Protein AF-A0A969NCI5-F1 (afdb_monomer_lite)

Structure (mmCIF, N/CA/C/O backbone):
data_AF-A0A969NCI5-F1
#
_entry.id   AF-A0A969NCI5-F1
#
loop_
_atom_site.group_PDB
_atom_site.id
_atom_site.type_symbol
_atom_site.label_atom_id
_atom_site.label_alt_id
_atom_site.label_comp_id
_atom_site.label_asym_id
_atom_site.label_entity_id
_atom_site.label_seq_id
_atom_site.pdbx_PDB_ins_code
_atom_site.Cartn_x
_atom_site.Cartn_y
_atom_site.Cartn_z
_atom_site.occupancy
_atom_site.B_iso_or_equiv
_atom_site.auth_seq_id
_atom_site.auth_comp_id
_atom_site.auth_asym_id
_atom_site.auth_atom_id
_atom_site.pdbx_PDB_model_num
ATOM 1 N N . THR A 1 1 ? 5.811 1.635 6.033 1.00 75.62 1 THR A N 1
ATOM 2 C CA . THR A 1 1 ? 6.736 0.672 5.398 1.00 75.62 1 THR A CA 1
ATOM 3 C C . THR A 1 1 ? 6.507 0.663 3.907 1.00 75.62 1 THR A C 1
ATOM 5 O O . THR A 1 1 ? 5.369 0.851 3.496 1.00 75.62 1 THR A O 1
ATOM 8 N N . ALA A 1 2 ? 7.554 0.485 3.107 1.00 81.44 2 ALA A N 1
ATOM 9 C CA . ALA A 1 2 ? 7.455 0.402 1.654 1.00 81.44 2 ALA A CA 1
ATOM 10 C C . ALA A 1 2 ? 8.243 -0.811 1.151 1.00 81.44 2 ALA A C 1
ATOM 12 O O . ALA A 1 2 ? 9.313 -1.102 1.683 1.00 81.44 2 ALA A O 1
ATOM 13 N N . SER A 1 3 ? 7.731 -1.497 0.135 1.00 83.62 3 SER A N 1
AT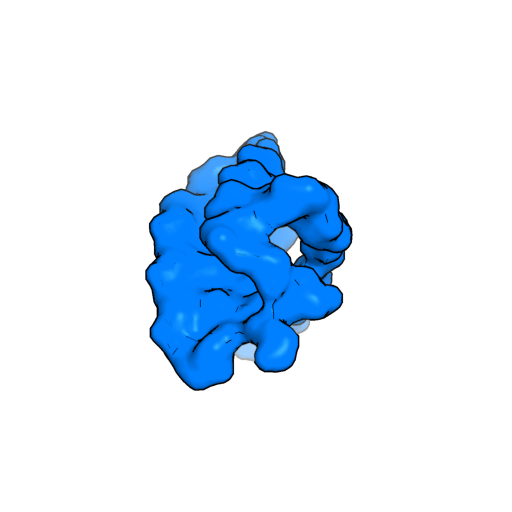OM 14 C CA . SER A 1 3 ? 8.456 -2.531 -0.603 1.00 83.62 3 SER A CA 1
ATOM 15 C C . SER A 1 3 ? 8.160 -2.417 -2.094 1.00 83.62 3 SER A C 1
ATOM 17 O O . SER A 1 3 ? 7.114 -1.908 -2.495 1.00 83.62 3 SER A O 1
ATOM 19 N N . ALA A 1 4 ? 9.099 -2.860 -2.925 1.00 85.38 4 ALA A N 1
ATOM 20 C CA . ALA A 1 4 ? 8.937 -2.874 -4.369 1.00 85.38 4 ALA A CA 1
ATOM 21 C C . ALA A 1 4 ? 9.545 -4.148 -4.955 1.00 85.38 4 ALA A C 1
ATOM 23 O O . ALA A 1 4 ? 10.569 -4.635 -4.479 1.00 85.38 4 ALA A O 1
ATOM 24 N N . SER A 1 5 ? 8.910 -4.680 -5.992 1.00 85.44 5 SER A N 1
ATOM 25 C CA . SER A 1 5 ? 9.393 -5.832 -6.750 1.00 85.44 5 SER A CA 1
ATOM 26 C C . SER A 1 5 ? 9.089 -5.647 -8.230 1.00 85.44 5 SER A C 1
ATOM 28 O O . SER A 1 5 ? 8.159 -4.928 -8.596 1.00 85.44 5 SER A O 1
ATOM 30 N N . VAL A 1 6 ? 9.884 -6.284 -9.083 1.00 85.19 6 VAL A N 1
ATOM 31 C CA . VAL A 1 6 ? 9.700 -6.247 -10.534 1.00 85.19 6 VAL A CA 1
ATOM 32 C C . VAL A 1 6 ? 9.484 -7.668 -11.017 1.00 85.19 6 VAL A C 1
ATOM 34 O O . VAL A 1 6 ? 10.278 -8.552 -10.701 1.00 85.19 6 VAL A O 1
ATOM 37 N N . LYS A 1 7 ? 8.409 -7.883 -11.771 1.00 83.25 7 LYS A N 1
ATOM 38 C CA . LYS A 1 7 ? 8.103 -9.167 -12.397 1.00 83.25 7 LYS A CA 1
ATOM 39 C C . LYS A 1 7 ? 7.399 -8.915 -13.723 1.00 83.25 7 LYS A C 1
ATOM 41 O O . LYS A 1 7 ? 6.512 -8.072 -13.765 1.00 83.25 7 LYS A O 1
ATOM 46 N N . ASP A 1 8 ? 7.794 -9.629 -14.774 1.00 84.31 8 ASP A N 1
ATOM 47 C CA . ASP A 1 8 ? 7.169 -9.543 -16.103 1.00 84.31 8 ASP A CA 1
ATOM 48 C C . ASP A 1 8 ? 7.079 -8.095 -16.620 1.00 84.31 8 ASP A C 1
ATOM 50 O O . ASP A 1 8 ? 6.047 -7.655 -17.109 1.00 84.31 8 ASP A O 1
ATOM 54 N N . GLU A 1 9 ? 8.153 -7.320 -16.414 1.00 79.19 9 GLU A N 1
ATOM 55 C CA . GLU A 1 9 ? 8.234 -5.888 -16.753 1.00 79.19 9 GLU A CA 1
ATOM 56 C C . GLU A 1 9 ? 7.192 -4.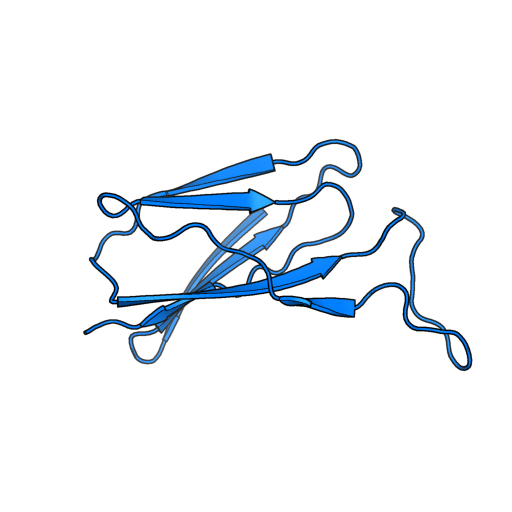994 -16.055 1.00 79.19 9 GLU A C 1
ATOM 58 O O . GLU A 1 9 ? 7.051 -3.815 -16.371 1.00 79.19 9 GLU A O 1
ATOM 63 N N . VAL A 1 10 ? 6.516 -5.518 -15.034 1.00 81.94 10 VAL A N 1
ATOM 64 C CA . VAL A 1 10 ? 5.618 -4.773 -14.161 1.00 81.94 10 VAL A CA 1
ATOM 65 C C . VAL A 1 10 ? 6.305 -4.536 -12.825 1.00 81.94 10 VAL A C 1
ATOM 67 O O . VAL A 1 10 ? 6.716 -5.467 -12.125 1.00 81.94 10 VAL A O 1
ATOM 70 N N . VAL A 1 11 ? 6.413 -3.267 -12.437 1.00 84.00 11 VAL A N 1
ATOM 71 C CA . VAL A 1 11 ? 6.802 -2.915 -11.067 1.00 84.00 11 VAL A CA 1
ATOM 72 C C . VAL A 1 11 ? 5.565 -3.000 -10.189 1.00 84.00 11 VAL A C 1
ATOM 74 O O . VAL A 1 11 ? 4.544 -2.425 -10.550 1.00 84.00 11 VAL A O 1
ATOM 77 N N . ASN A 1 12 ? 5.676 -3.696 -9.058 1.00 85.00 12 ASN A N 1
ATOM 78 C CA . ASN A 1 12 ? 4.692 -3.733 -7.982 1.00 85.00 12 ASN A CA 1
ATOM 79 C C . ASN A 1 12 ? 5.290 -3.021 -6.768 1.00 85.00 12 ASN A C 1
ATOM 81 O O . ASN A 1 12 ? 6.333 -3.441 -6.265 1.00 85.00 12 ASN A O 1
ATOM 85 N N . ILE A 1 13 ? 4.648 -1.950 -6.306 1.00 82.88 13 ILE A N 1
ATOM 86 C CA . ILE A 1 13 ? 5.089 -1.164 -5.143 1.00 82.88 13 ILE A CA 1
ATOM 87 C C . ILE A 1 13 ? 4.012 -1.254 -4.077 1.00 82.88 13 ILE A C 1
ATOM 89 O O . ILE A 1 13 ? 2.921 -0.787 -4.365 1.00 82.88 13 ILE A O 1
ATOM 93 N N . THR A 1 14 ? 4.345 -1.755 -2.883 1.00 84.94 14 THR A N 1
ATOM 94 C CA . THR A 1 14 ? 3.469 -1.864 -1.706 1.00 84.94 14 THR A CA 1
ATOM 95 C C . THR A 1 14 ? 3.821 -0.815 -0.655 1.00 84.94 14 THR A C 1
ATOM 97 O O . THR A 1 14 ? 4.973 -0.710 -0.236 1.00 84.94 14 THR A O 1
ATOM 100 N N . LEU A 1 15 ? 2.830 -0.035 -0.206 1.00 82.19 15 LEU A N 1
ATOM 101 C CA . LEU A 1 15 ? 3.030 1.119 0.684 1.00 82.19 15 LEU A CA 1
ATOM 102 C C . LEU A 1 15 ? 2.081 1.118 1.883 1.00 82.19 15 LEU A C 1
ATOM 104 O O . LEU A 1 15 ? 0.939 1.539 1.742 1.00 82.19 15 LEU A O 1
ATOM 108 N N . THR A 1 16 ? 2.583 0.795 3.073 1.00 83.69 16 THR A N 1
ATOM 109 C CA . THR A 1 16 ? 1.812 0.794 4.325 1.00 83.69 16 THR A CA 1
ATOM 110 C C . THR A 1 16 ? 1.987 2.093 5.110 1.00 83.69 16 THR A C 1
ATOM 112 O O . THR A 1 16 ? 3.108 2.425 5.523 1.00 83.69 16 THR A O 1
ATOM 115 N N . ASN A 1 17 ? 0.874 2.771 5.404 1.00 83.38 17 ASN A N 1
ATOM 116 C CA . ASN A 1 17 ? 0.809 3.834 6.404 1.00 83.38 17 ASN A CA 1
ATOM 117 C C . ASN A 1 17 ? 0.499 3.239 7.785 1.00 83.38 17 ASN A C 1
ATOM 119 O O . ASN A 1 17 ? -0.572 2.681 7.998 1.00 83.38 17 ASN A O 1
ATOM 123 N N . ALA A 1 18 ? 1.450 3.353 8.713 1.00 81.25 18 ALA A N 1
ATOM 124 C CA . ALA A 1 18 ? 1.294 2.893 10.094 1.00 81.25 18 ALA A CA 1
ATOM 125 C C . ALA A 1 18 ? 0.781 3.996 11.039 1.00 81.25 18 ALA A C 1
ATOM 127 O O . ALA A 1 18 ? 0.622 3.751 12.230 1.00 81.25 18 ALA A O 1
ATOM 128 N N . ASN A 1 19 ? 0.551 5.216 10.537 1.00 82.19 19 ASN A N 1
ATOM 129 C CA . ASN A 1 19 ? 0.008 6.310 11.327 1.00 82.19 19 ASN A CA 1
ATOM 130 C C . ASN A 1 19 ? -1.528 6.347 11.193 1.00 82.19 19 ASN A C 1
ATOM 132 O O . ASN A 1 19 ? -2.035 6.662 10.114 1.00 82.19 19 ASN A O 1
ATOM 136 N N . PRO A 1 20 ? -2.277 6.070 12.275 1.00 77.94 20 PRO A N 1
ATOM 137 C CA . PRO A 1 20 ? -3.736 6.042 12.237 1.00 77.94 20 PRO A CA 1
ATOM 138 C C . PRO A 1 20 ? -4.376 7.433 12.267 1.00 77.94 20 PRO A C 1
ATOM 140 O O . PRO A 1 20 ? -5.583 7.519 12.087 1.00 77.94 20 PRO A O 1
ATOM 143 N N . ASN A 1 21 ? -3.592 8.500 12.484 1.00 80.75 21 ASN A N 1
ATOM 144 C CA . ASN A 1 21 ? -4.079 9.877 12.656 1.00 80.75 21 ASN A CA 1
ATOM 145 C C . ASN A 1 21 ? -3.563 10.856 11.589 1.00 80.75 21 ASN A C 1
ATOM 147 O O . ASN A 1 21 ? -3.979 12.014 11.547 1.00 80.75 21 ASN A O 1
ATOM 151 N N . LYS A 1 22 ? -2.633 10.424 10.726 1.00 82.50 22 LYS A N 1
ATOM 152 C CA . LYS A 1 22 ? -2.053 11.277 9.690 1.00 82.50 22 LYS A CA 1
ATOM 153 C C . LYS A 1 22 ? -1.924 10.560 8.351 1.00 82.50 22 LYS A C 1
ATOM 155 O O . LYS A 1 22 ? -1.280 9.520 8.239 1.00 82.50 22 LYS A O 1
ATOM 160 N N . ALA A 1 23 ? -2.459 11.198 7.313 1.00 82.75 23 ALA A N 1
ATOM 161 C CA . ALA A 1 23 ? -2.175 10.859 5.924 1.00 82.75 23 ALA A CA 1
ATOM 162 C C . ALA A 1 23 ? -0.698 11.141 5.594 1.00 82.75 23 ALA A C 1
ATOM 164 O O . ALA A 1 23 ? -0.173 12.205 5.940 1.00 82.75 23 ALA A O 1
ATOM 165 N N . ILE A 1 24 ? -0.041 10.219 4.892 1.00 82.38 24 ILE A N 1
ATOM 166 C CA . ILE A 1 24 ? 1.373 10.341 4.515 1.00 82.38 24 ILE A CA 1
ATOM 167 C C . ILE A 1 24 ? 1.478 10.483 2.999 1.00 82.38 24 ILE A C 1
ATOM 169 O O . ILE A 1 24 ? 0.989 9.646 2.243 1.00 82.38 24 ILE A O 1
ATOM 173 N N . SER A 1 25 ? 2.143 11.544 2.550 1.00 83.25 25 SER A N 1
ATOM 174 C CA . SER A 1 25 ? 2.540 11.683 1.149 1.00 83.25 25 SER A CA 1
ATOM 175 C C . SER A 1 25 ? 3.860 10.957 0.926 1.00 83.25 25 SER A C 1
ATOM 177 O O . SER A 1 25 ? 4.822 11.187 1.657 1.00 83.25 25 SER A O 1
ATOM 179 N N . VAL A 1 26 ? 3.902 10.100 -0.088 1.00 81.00 26 VAL A N 1
ATOM 180 C CA . VAL A 1 26 ? 5.096 9.369 -0.509 1.00 81.00 26 VAL A CA 1
ATOM 181 C C . VAL A 1 26 ? 5.417 9.774 -1.940 1.00 81.00 26 VAL A C 1
ATOM 183 O O . VAL A 1 26 ? 4.557 9.721 -2.822 1.00 81.00 26 VAL A O 1
ATOM 186 N N . GLU A 1 27 ? 6.661 10.179 -2.161 1.00 84.19 27 GLU A N 1
ATOM 187 C CA . GLU A 1 27 ? 7.223 10.352 -3.494 1.00 84.19 27 GLU A CA 1
ATOM 188 C C . GLU A 1 27 ? 8.107 9.143 -3.805 1.00 84.19 27 GLU A C 1
ATOM 190 O O . GLU A 1 27 ? 8.963 8.772 -3.003 1.00 84.19 27 GLU A O 1
ATOM 195 N N . CYS A 1 28 ? 7.872 8.508 -4.949 1.00 80.00 28 CYS A N 1
ATOM 196 C CA . CYS A 1 28 ? 8.703 7.425 -5.452 1.00 80.00 28 CYS A CA 1
ATOM 197 C C . CYS A 1 28 ? 9.390 7.896 -6.731 1.00 80.00 28 CYS A C 1
ATOM 199 O O . CYS A 1 28 ? 8.722 8.181 -7.729 1.00 80.00 28 CYS A O 1
ATOM 201 N N . ASP A 1 29 ? 10.718 7.954 -6.704 1.00 84.44 29 ASP A N 1
ATOM 202 C CA . ASP A 1 29 ? 11.519 8.160 -7.905 1.00 84.44 29 ASP A CA 1
ATOM 203 C C . ASP A 1 29 ? 11.532 6.863 -8.721 1.00 84.44 29 ASP A C 1
ATOM 205 O O . ASP A 1 29 ? 11.979 5.808 -8.267 1.00 84.44 29 ASP A O 1
ATOM 209 N N . LEU A 1 30 ? 10.988 6.935 -9.932 1.00 81.12 30 LEU A N 1
ATOM 210 C CA . LEU A 1 30 ? 10.924 5.822 -10.862 1.00 81.12 30 LEU A CA 1
ATOM 211 C C . LEU A 1 30 ? 12.161 5.866 -11.764 1.00 81.12 30 LEU A C 1
ATOM 213 O O . LEU A 1 30 ? 12.405 6.842 -12.467 1.00 81.12 30 LEU A O 1
ATOM 217 N N . SER A 1 31 ? 12.934 4.780 -11.783 1.00 76.00 31 SER A N 1
ATOM 218 C CA . SER A 1 31 ? 14.167 4.673 -12.583 1.00 76.00 31 SER A CA 1
ATOM 219 C C . SER A 1 31 ? 13.934 4.622 -14.098 1.00 76.00 31 SER A C 1
ATOM 221 O O . SER A 1 31 ? 14.876 4.771 -14.873 1.00 76.00 31 SER A O 1
ATOM 223 N N . LYS A 1 32 ? 12.690 4.398 -14.533 1.00 75.50 32 LYS A N 1
ATOM 224 C CA . LYS A 1 32 ? 12.284 4.300 -15.939 1.00 75.50 32 LYS A CA 1
ATOM 225 C C . LYS A 1 32 ? 11.023 5.124 -16.184 1.00 75.50 32 LYS A C 1
ATOM 227 O O . LYS A 1 32 ? 10.268 5.427 -15.260 1.00 75.50 32 LYS A O 1
ATOM 232 N N . ASN A 1 33 ? 10.783 5.451 -17.451 1.00 74.62 33 ASN A N 1
ATOM 233 C CA . ASN A 1 33 ? 9.502 5.993 -17.885 1.00 74.62 33 ASN A CA 1
ATOM 234 C C . ASN A 1 33 ? 8.507 4.854 -18.084 1.00 74.62 33 ASN A C 1
ATOM 236 O O . ASN A 1 33 ? 8.825 3.850 -18.717 1.00 74.62 33 ASN A O 1
ATOM 240 N N . TYR A 1 34 ? 7.294 5.048 -17.585 1.00 76.31 34 TYR A N 1
ATOM 241 C CA . TYR A 1 34 ? 6.240 4.053 -17.659 1.00 76.31 34 TYR A CA 1
ATOM 242 C C . TYR A 1 34 ? 4.950 4.645 -18.223 1.00 76.31 34 TYR A C 1
ATOM 244 O O . TYR A 1 34 ? 4.677 5.833 -18.036 1.00 76.31 34 TYR A O 1
ATOM 252 N N . LYS A 1 35 ? 4.155 3.816 -18.912 1.00 73.69 35 LYS A N 1
ATOM 253 C CA . LYS A 1 35 ? 2.970 4.267 -19.665 1.00 73.69 35 LYS A CA 1
ATOM 254 C C . LYS A 1 35 ? 1.751 4.506 -18.777 1.00 73.69 35 LYS A C 1
ATOM 256 O O . LYS A 1 35 ? 1.022 5.477 -18.972 1.00 73.69 35 LYS A O 1
ATOM 261 N N . SER A 1 36 ? 1.516 3.618 -17.818 1.00 78.00 36 SER A N 1
ATOM 262 C CA . SER A 1 36 ? 0.309 3.624 -16.994 1.00 78.00 36 SER A CA 1
ATOM 263 C C . SER A 1 36 ? 0.621 3.262 -15.557 1.00 78.00 36 SER A C 1
ATOM 265 O O . SER A 1 36 ? 1.550 2.505 -15.277 1.00 78.00 36 SER A O 1
ATOM 267 N N . VAL A 1 37 ? -0.200 3.793 -14.660 1.00 81.31 37 VAL A N 1
ATOM 268 C CA . VAL A 1 37 ? -0.164 3.496 -13.239 1.00 81.31 37 VAL A CA 1
ATOM 269 C C . VAL A 1 37 ? -1.583 3.203 -12.773 1.00 81.31 37 VAL A C 1
ATOM 271 O O . VAL A 1 37 ? -2.514 3.911 -13.144 1.00 81.31 37 VAL A O 1
ATOM 274 N N . SER A 1 38 ? -1.750 2.137 -12.005 1.00 82.88 38 SER A N 1
ATOM 275 C CA . SER A 1 38 ? -3.020 1.768 -11.374 1.00 82.88 38 SER A CA 1
ATOM 276 C C . SER A 1 38 ? -2.729 1.315 -9.958 1.00 82.88 38 SER A C 1
ATOM 278 O O . SER A 1 38 ? -1.653 0.771 -9.728 1.00 82.88 38 SER A O 1
ATOM 280 N N . GLY A 1 39 ? -3.645 1.565 -9.028 1.00 82.00 39 GLY A N 1
ATOM 281 C CA . GLY A 1 39 ? -3.472 1.236 -7.623 1.00 82.00 39 GLY A CA 1
ATOM 282 C C . GLY A 1 39 ? -4.778 0.806 -6.993 1.00 82.00 39 GLY A C 1
ATOM 283 O O . GLY A 1 39 ? -5.849 1.268 -7.377 1.00 82.00 39 GLY A O 1
ATOM 284 N N . GLN A 1 40 ? -4.667 -0.049 -5.990 1.00 85.38 40 GLN A N 1
ATOM 285 C CA . GLN A 1 40 ? -5.765 -0.395 -5.097 1.00 85.38 40 GLN A CA 1
ATOM 286 C C . GLN A 1 40 ? -5.353 -0.072 -3.673 1.00 85.38 40 GLN A C 1
ATOM 288 O O . GLN A 1 40 ? -4.170 -0.089 -3.361 1.00 85.38 40 GLN A O 1
ATOM 293 N N . ILE A 1 41 ? -6.311 0.232 -2.814 1.00 84.44 41 ILE A N 1
ATOM 294 C CA . ILE A 1 41 ? -6.099 0.500 -1.398 1.00 84.44 41 ILE A CA 1
ATOM 295 C C . ILE A 1 41 ? -7.001 -0.419 -0.586 1.00 84.44 41 ILE A C 1
ATOM 297 O O . ILE A 1 41 ? -8.162 -0.623 -0.929 1.00 84.44 41 ILE A O 1
ATOM 301 N N . VAL A 1 42 ? -6.461 -0.959 0.502 1.00 86.25 42 VAL A N 1
ATOM 302 C CA . VAL A 1 42 ? -7.244 -1.611 1.553 1.00 86.25 42 VAL A CA 1
ATOM 303 C C . VAL A 1 42 ? -7.280 -0.651 2.728 1.00 86.25 42 VAL A C 1
ATOM 305 O O . VAL A 1 42 ? -6.228 -0.248 3.222 1.00 86.25 42 VAL A O 1
ATOM 308 N N . THR A 1 43 ? -8.474 -0.239 3.141 1.00 80.94 43 THR A N 1
ATOM 309 C CA . THR A 1 43 ? -8.649 0.732 4.228 1.00 80.94 43 THR A CA 1
ATOM 310 C C . THR A 1 43 ? -9.974 0.502 4.959 1.00 80.94 43 THR A C 1
ATOM 312 O O . THR A 1 43 ? -10.893 -0.115 4.414 1.00 80.94 43 THR A O 1
ATOM 315 N N . GLY A 1 44 ? -10.036 0.967 6.205 1.00 80.88 44 GLY A N 1
ATOM 316 C CA . GLY A 1 44 ? -11.232 1.052 7.046 1.00 80.88 44 GLY A CA 1
ATOM 317 C C . GLY A 1 44 ? -11.413 2.497 7.520 1.00 80.88 44 GLY A C 1
ATOM 318 O O . GLY A 1 44 ? -10.494 3.307 7.393 1.00 80.88 44 GLY A O 1
ATOM 319 N N . LYS A 1 45 ? -12.588 2.847 8.045 1.00 81.19 45 LYS A N 1
ATOM 320 C CA . LYS A 1 45 ? -12.859 4.199 8.566 1.00 81.19 45 LYS A CA 1
ATOM 321 C C . LYS A 1 45 ? -12.203 4.412 9.926 1.00 81.19 45 LYS A C 1
ATOM 323 O O . LYS A 1 45 ? -11.633 5.473 10.162 1.00 81.19 45 LYS A O 1
ATOM 328 N N . GLU A 1 46 ? -12.236 3.384 10.768 1.00 81.81 46 GLU A N 1
ATOM 329 C CA . GLU A 1 46 ? -11.710 3.392 12.132 1.00 81.81 46 GLU A CA 1
ATOM 330 C C . GLU A 1 46 ? -10.568 2.382 12.304 1.00 81.81 46 GLU A C 1
ATOM 332 O O . GLU A 1 46 ? -10.495 1.366 11.613 1.00 81.81 46 GLU A O 1
ATOM 337 N N . ILE A 1 47 ? -9.677 2.621 13.273 1.00 80.19 47 ILE A N 1
ATOM 338 C CA . ILE A 1 47 ? -8.576 1.687 13.585 1.00 80.19 47 ILE A CA 1
ATOM 339 C C . ILE A 1 47 ? -9.081 0.323 14.085 1.00 80.19 47 ILE A C 1
ATOM 341 O O . ILE A 1 47 ? -8.379 -0.679 13.980 1.00 80.19 47 ILE A O 1
ATOM 345 N N . THR A 1 48 ? -10.295 0.295 14.632 1.00 85.38 48 THR A N 1
ATOM 346 C CA . THR A 1 48 ? -10.967 -0.895 15.156 1.00 85.38 48 THR A CA 1
ATOM 347 C C . THR A 1 48 ? -11.871 -1.567 14.125 1.00 85.38 48 THR A C 1
ATOM 349 O O . THR A 1 48 ? -12.607 -2.481 14.490 1.00 85.38 48 THR A O 1
ATOM 352 N N . ASP A 1 49 ? -11.853 -1.140 12.857 1.00 86.19 49 ASP A N 1
ATOM 353 C CA . ASP A 1 49 ? -12.653 -1.785 11.820 1.00 86.19 49 ASP A CA 1
ATOM 354 C C . ASP A 1 49 ? -12.109 -3.178 11.481 1.00 86.19 49 ASP A C 1
ATOM 356 O O . ASP A 1 49 ? -10.924 -3.377 11.218 1.00 86.19 49 ASP A O 1
ATOM 360 N N . PHE A 1 50 ? -13.017 -4.149 11.452 1.00 87.88 50 PHE A N 1
ATOM 361 C CA . PHE A 1 50 ? -12.771 -5.518 11.021 1.00 87.88 50 PHE A CA 1
ATOM 362 C C . PHE A 1 50 ? -14.015 -6.062 10.317 1.00 87.88 50 PHE A C 1
ATOM 364 O O . PHE A 1 50 ? -15.126 -5.553 10.506 1.00 87.88 50 PHE A O 1
ATOM 371 N N . ASN A 1 51 ? -13.822 -7.099 9.505 1.00 90.88 51 ASN A N 1
ATOM 372 C CA . ASN A 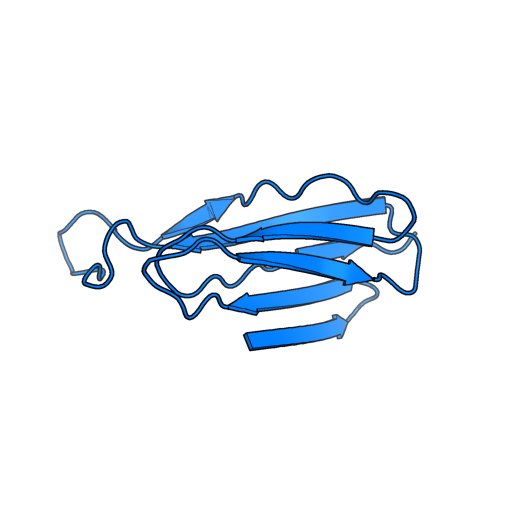1 51 ? -14.915 -7.806 8.845 1.00 90.88 51 ASN A CA 1
ATOM 373 C C . ASN A 1 51 ? -15.388 -8.968 9.724 1.00 90.88 51 ASN A C 1
ATOM 375 O O . ASN A 1 51 ? -14.576 -9.660 10.334 1.00 90.88 51 ASN A O 1
ATOM 379 N N . ASP A 1 52 ? -16.700 -9.173 9.772 1.00 91.94 52 ASP A N 1
ATOM 380 C CA . ASP A 1 52 ? -17.365 -10.188 10.589 1.00 91.94 52 ASP A CA 1
ATOM 381 C C . ASP A 1 52 ? -18.484 -10.839 9.767 1.00 91.94 52 ASP A C 1
ATOM 383 O O . ASP A 1 52 ? -19.074 -10.199 8.891 1.00 91.94 52 ASP A O 1
ATOM 387 N N . PHE A 1 53 ? -18.780 -12.110 10.028 1.00 91.75 53 PHE A N 1
ATOM 388 C CA . PHE A 1 53 ? -19.766 -12.853 9.246 1.00 91.75 53 PHE A CA 1
ATOM 389 C C . PHE A 1 53 ? -21.176 -12.285 9.461 1.00 91.75 53 PHE A C 1
ATOM 391 O O . PHE A 1 53 ? -21.592 -11.999 10.582 1.00 91.75 53 PHE A O 1
ATOM 398 N N . GLY A 1 54 ? -21.930 -12.125 8.370 1.00 90.00 54 GLY A N 1
ATOM 399 C CA . GLY A 1 54 ? -23.299 -11.598 8.415 1.00 90.00 54 GLY A CA 1
ATOM 400 C C . GLY A 1 54 ? -23.406 -10.084 8.643 1.00 90.00 54 GLY A C 1
ATOM 401 O O . GLY A 1 54 ? -24.520 -9.580 8.775 1.00 90.00 54 GLY A O 1
ATOM 402 N N . LYS A 1 55 ? -22.285 -9.349 8.667 1.00 90.44 55 LYS A N 1
ATOM 403 C CA . LYS A 1 55 ? -22.249 -7.878 8.686 1.00 90.44 55 LYS A CA 1
ATOM 404 C C . LYS A 1 55 ? -21.690 -7.335 7.372 1.00 90.44 55 LYS A C 1
ATOM 406 O O . LYS A 1 55 ? -20.972 -8.028 6.659 1.00 90.44 55 LYS A O 1
ATOM 411 N N . GLU A 1 56 ? -22.017 -6.083 7.063 1.00 90.25 56 GLU A N 1
ATOM 412 C CA . GLU A 1 56 ? -21.432 -5.378 5.919 1.00 90.25 56 GLU A CA 1
ATOM 413 C C . GLU A 1 56 ? -19.908 -5.248 6.084 1.00 90.25 56 GLU A C 1
ATOM 415 O O . GLU A 1 56 ? -19.417 -4.932 7.172 1.00 90.25 56 GLU A O 1
ATOM 420 N N . GLU A 1 57 ? -19.164 -5.486 5.000 1.00 89.62 57 GLU A N 1
ATOM 421 C CA . GLU A 1 57 ? -17.706 -5.368 4.981 1.00 89.62 57 GLU A CA 1
ATOM 422 C C . GLU A 1 57 ? -17.263 -3.924 5.246 1.00 89.62 57 GLU A C 1
ATOM 424 O O . GLU A 1 57 ? -17.571 -3.000 4.487 1.00 89.62 57 GLU A O 1
ATOM 429 N N . LYS A 1 58 ? -16.489 -3.736 6.318 1.00 87.88 58 LYS A N 1
ATOM 430 C CA . LYS A 1 58 ? -15.959 -2.429 6.726 1.00 87.88 58 LYS A CA 1
ATOM 431 C C . LYS A 1 58 ? -14.563 -2.163 6.179 1.00 87.88 58 LYS A C 1
ATOM 433 O O . LYS A 1 58 ? -14.237 -1.019 5.871 1.00 87.88 58 LYS A O 1
ATOM 438 N N . VAL A 1 59 ? -13.758 -3.214 6.043 1.00 87.88 59 VAL A N 1
ATOM 439 C CA . VAL A 1 59 ? -12.409 -3.166 5.479 1.00 87.88 59 VAL A CA 1
ATOM 440 C C . VAL A 1 59 ? -12.449 -3.846 4.122 1.00 87.88 59 VAL A C 1
ATOM 442 O O . VAL A 1 59 ? -12.639 -5.057 4.034 1.00 87.88 59 VAL A O 1
ATOM 445 N N . LYS A 1 60 ? -12.282 -3.069 3.053 1.00 85.81 60 LYS A N 1
ATOM 446 C CA . LYS A 1 60 ? -12.390 -3.576 1.681 1.00 85.81 60 LYS A CA 1
ATOM 447 C C . LYS A 1 60 ? -11.346 -2.970 0.760 1.00 85.81 60 LYS A C 1
ATOM 449 O O . LYS A 1 60 ? -10.765 -1.925 1.056 1.00 85.81 60 LYS A O 1
ATOM 454 N N . MET A 1 61 ? -11.125 -3.648 -0.362 1.00 86.94 61 MET A N 1
ATOM 455 C CA . MET A 1 61 ? -10.345 -3.113 -1.472 1.00 86.94 61 MET A CA 1
ATOM 456 C C . MET A 1 61 ? -11.160 -2.049 -2.209 1.00 86.94 61 MET A C 1
ATOM 458 O O . MET A 1 61 ? -12.340 -2.244 -2.496 1.00 86.94 61 MET A O 1
ATOM 462 N N . ALA A 1 62 ? -10.520 -0.932 -2.524 1.00 84.62 62 ALA A N 1
ATOM 463 C CA . ALA A 1 62 ? -11.062 0.122 -3.366 1.00 84.62 62 ALA A CA 1
ATOM 464 C C . ALA A 1 62 ? -9.996 0.587 -4.360 1.00 84.62 62 ALA A C 1
ATOM 466 O O . ALA A 1 62 ? -8.797 0.415 -4.123 1.00 84.62 62 ALA A O 1
ATOM 467 N N . ASP A 1 63 ? -10.426 1.198 -5.460 1.00 84.44 63 ASP A N 1
ATOM 468 C CA . ASP A 1 63 ? -9.498 1.832 -6.387 1.00 84.44 63 ASP A CA 1
ATOM 469 C C . ASP A 1 63 ? -8.814 3.017 -5.703 1.00 84.44 63 ASP A C 1
ATOM 471 O O . ASP A 1 63 ? -9.445 3.837 -5.030 1.00 84.44 63 ASP A O 1
ATOM 475 N N . PHE A 1 64 ? -7.497 3.091 -5.859 1.00 82.00 64 PHE A N 1
ATOM 476 C CA . PHE A 1 64 ? -6.688 4.160 -5.302 1.00 82.00 64 PHE A CA 1
ATOM 477 C C . PHE A 1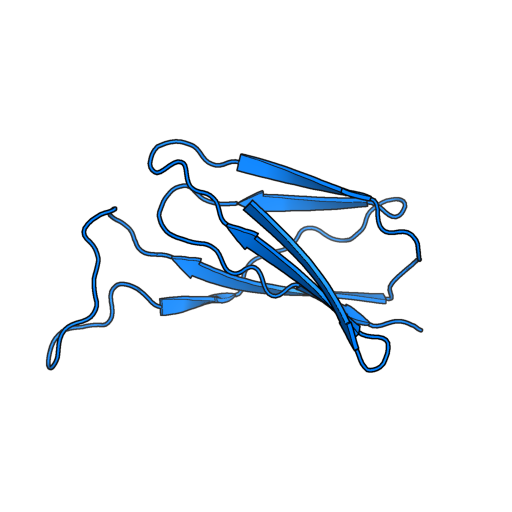 64 ? -6.290 5.114 -6.421 1.00 82.00 64 PHE A C 1
ATOM 479 O O . PHE A 1 64 ? -5.556 4.739 -7.337 1.00 82.00 64 PHE A O 1
ATOM 486 N N . ASP A 1 65 ? -6.777 6.353 -6.341 1.00 76.44 65 ASP A N 1
ATOM 487 C CA . ASP A 1 65 ? -6.463 7.381 -7.330 1.00 76.44 65 ASP A CA 1
ATOM 488 C C . ASP A 1 65 ? -4.999 7.820 -7.199 1.00 76.44 65 ASP A C 1
ATOM 490 O O . ASP A 1 65 ? -4.615 8.638 -6.353 1.00 76.44 65 ASP A O 1
ATOM 494 N N . ILE A 1 66 ? -4.157 7.232 -8.044 1.00 73.88 66 ILE A N 1
ATOM 495 C CA . ILE A 1 66 ? -2.751 7.585 -8.151 1.00 73.88 66 ILE A CA 1
ATOM 496 C C . ILE A 1 66 ? -2.615 8.719 -9.163 1.00 73.88 66 ILE A C 1
ATOM 498 O O . ILE A 1 66 ? -2.853 8.555 -10.362 1.00 73.88 66 ILE A O 1
ATOM 502 N N . LYS A 1 67 ? -2.136 9.876 -8.693 1.00 70.12 67 LYS A N 1
ATOM 503 C CA . LYS A 1 67 ? -1.811 10.996 -9.579 1.00 70.12 67 LYS A CA 1
ATOM 504 C C . LYS A 1 67 ? -0.781 10.553 -10.621 1.00 70.12 67 LYS A C 1
ATOM 506 O O . LYS A 1 67 ? 0.225 9.929 -10.290 1.00 70.12 67 LYS A O 1
ATOM 511 N N . LYS A 1 68 ? -1.032 10.928 -11.882 1.00 69.19 68 LYS A N 1
ATOM 512 C CA . LYS A 1 68 ? -0.177 10.621 -13.044 1.00 69.19 68 LYS A CA 1
ATOM 513 C C . LYS A 1 68 ? 1.312 10.830 -12.743 1.00 69.19 68 LYS A C 1
ATOM 515 O O . LYS A 1 68 ? 1.683 11.818 -12.106 1.00 69.19 68 LYS A O 1
ATOM 520 N N . ILE A 1 69 ? 2.148 9.948 -13.294 1.00 73.50 69 ILE A N 1
ATOM 521 C CA . ILE A 1 69 ? 3.611 10.060 -13.256 1.00 73.50 69 ILE A CA 1
ATOM 522 C C . ILE A 1 69 ? 4.015 11.394 -13.891 1.00 73.50 69 ILE A C 1
ATOM 524 O O . ILE A 1 69 ? 3.657 11.684 -15.034 1.00 73.50 69 ILE A O 1
ATOM 528 N N . LYS A 1 70 ? 4.763 12.217 -13.154 1.00 76.50 70 LYS A N 1
ATOM 529 C CA . LYS A 1 70 ? 5.300 13.488 -13.653 1.00 76.50 70 LYS A CA 1
ATOM 530 C C . LYS A 1 70 ? 6.813 13.461 -13.526 1.00 76.50 70 LYS A C 1
ATOM 532 O O . LYS A 1 70 ? 7.327 13.296 -12.429 1.00 76.50 70 LYS A O 1
ATOM 537 N N . LYS A 1 71 ? 7.526 13.655 -14.641 1.00 75.44 71 LYS A N 1
ATOM 538 C CA . LYS A 1 71 ? 9.002 13.719 -14.677 1.00 75.44 71 LYS A CA 1
ATOM 539 C C . LYS A 1 71 ? 9.691 12.495 -14.037 1.00 75.44 71 LYS A C 1
ATOM 541 O O . LYS A 1 71 ? 10.657 12.658 -13.305 1.00 75.44 71 LYS A O 1
ATOM 546 N N . GLY A 1 72 ? 9.163 11.288 -14.259 1.00 77.44 72 GLY A N 1
ATOM 547 C CA . GLY A 1 72 ? 9.705 10.065 -13.647 1.00 77.44 72 GLY A CA 1
ATOM 548 C C . GLY A 1 72 ? 9.441 9.937 -12.143 1.00 77.44 72 GLY A C 1
ATOM 549 O O . GLY A 1 72 ? 9.990 9.054 -11.504 1.00 77.44 72 GLY A O 1
ATOM 550 N N . LYS A 1 73 ? 8.591 10.789 -11.561 1.00 80.12 73 LYS A N 1
ATOM 551 C CA . LYS A 1 73 ? 8.212 10.726 -10.148 1.00 80.12 73 LYS A CA 1
ATOM 552 C C . LYS A 1 73 ? 6.759 10.320 -9.997 1.00 80.12 73 LYS A C 1
ATOM 554 O O . LYS A 1 73 ? 5.878 10.851 -10.684 1.00 80.12 73 LYS A O 1
ATOM 559 N N . LEU A 1 74 ? 6.515 9.402 -9.073 1.00 79.81 74 LEU A N 1
ATOM 560 C CA . LEU A 1 74 ? 5.184 9.014 -8.645 1.00 79.81 74 LEU A CA 1
ATOM 561 C C . LEU A 1 74 ? 4.874 9.668 -7.305 1.00 79.81 74 LEU A C 1
ATOM 563 O O . LEU A 1 74 ? 5.621 9.494 -6.349 1.00 79.81 74 LEU A O 1
ATOM 567 N N . ASN A 1 75 ? 3.762 10.393 -7.222 1.00 79.56 75 ASN A N 1
ATOM 568 C CA . ASN A 1 75 ? 3.329 11.004 -5.973 1.00 79.56 75 ASN A CA 1
ATOM 569 C C . ASN A 1 75 ? 2.036 10.335 -5.506 1.00 79.56 75 ASN A C 1
ATOM 571 O O . ASN A 1 75 ? 0.995 10.455 -6.154 1.00 79.56 75 ASN A O 1
ATOM 575 N N . CYS A 1 76 ? 2.124 9.615 -4.393 1.00 76.25 76 CYS A N 1
ATOM 576 C CA . CYS A 1 76 ? 1.007 8.904 -3.790 1.00 76.25 76 CYS A CA 1
ATOM 577 C C . CYS A 1 76 ? 0.673 9.553 -2.450 1.00 76.25 76 CYS A C 1
ATOM 579 O O . CYS A 1 76 ? 1.532 9.657 -1.574 1.00 76.25 76 CYS A O 1
ATOM 581 N N . ARG A 1 77 ? -0.583 9.964 -2.260 1.00 75.81 77 ARG A N 1
ATOM 582 C CA . ARG A 1 77 ? -1.058 10.439 -0.958 1.00 75.81 77 ARG A CA 1
ATOM 583 C C . ARG A 1 77 ? -1.832 9.328 -0.273 1.00 75.81 77 ARG A C 1
ATOM 585 O O . ARG A 1 77 ? -2.992 9.096 -0.586 1.00 75.81 77 ARG A O 1
ATOM 592 N N . ASN A 1 78 ? -1.173 8.654 0.654 1.00 68.62 78 ASN A N 1
ATOM 593 C CA . ASN A 1 78 ? -1.772 7.593 1.438 1.00 68.62 78 ASN A CA 1
ATOM 594 C C . ASN A 1 78 ? -2.748 8.190 2.466 1.00 68.62 78 ASN A C 1
ATOM 596 O O . ASN A 1 78 ? -2.415 9.176 3.135 1.00 68.62 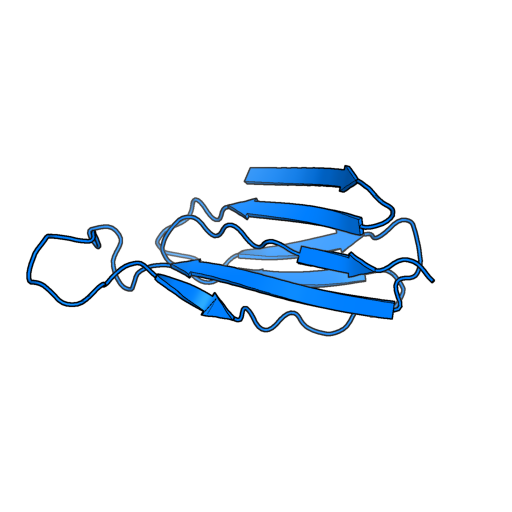78 ASN A O 1
ATOM 600 N N . THR A 1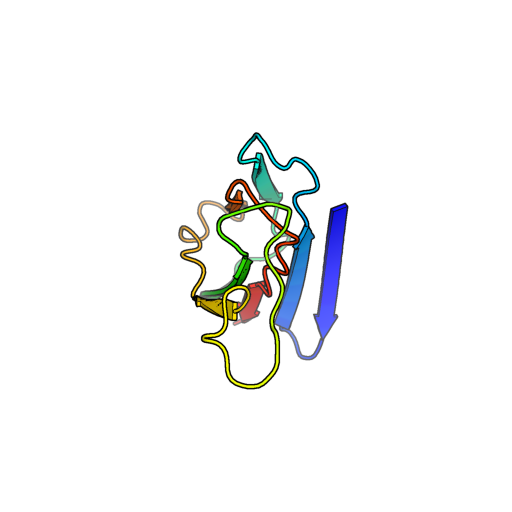 79 ? -3.955 7.633 2.562 1.00 65.56 79 THR A N 1
ATOM 601 C CA . THR A 1 79 ? -4.977 8.104 3.494 1.00 65.56 79 THR A CA 1
ATOM 602 C C . THR A 1 79 ? -4.618 7.757 4.933 1.00 65.56 79 THR A C 1
ATOM 604 O O . THR A 1 79 ? -3.784 6.909 5.243 1.00 65.56 79 THR A O 1
ATOM 607 N N . CYS A 1 80 ? -5.223 8.495 5.847 1.00 53.16 80 CYS A N 1
ATOM 608 C CA . CYS A 1 80 ? -5.232 8.106 7.238 1.00 53.16 80 CYS A CA 1
ATOM 609 C C . CYS A 1 80 ? -6.139 6.875 7.387 1.00 53.16 80 CYS A C 1
ATOM 611 O O . CYS A 1 80 ? -7.165 6.828 6.711 1.00 53.16 80 CYS A O 1
ATOM 613 N N . THR A 1 81 ? -5.755 5.933 8.250 1.00 49.47 81 THR A N 1
ATOM 614 C CA . THR A 1 81 ? -6.493 4.708 8.613 1.00 49.47 81 THR A CA 1
ATOM 615 C C . THR A 1 81 ? -6.205 3.448 7.769 1.00 49.47 81 THR A C 1
ATOM 617 O O . THR A 1 81 ? -6.511 3.349 6.584 1.00 49.47 81 THR A O 1
ATOM 620 N N . PHE A 1 82 ? -5.641 2.457 8.473 1.00 46.97 82 PHE A N 1
ATOM 621 C CA . PHE A 1 82 ? -5.350 1.064 8.103 1.00 46.97 82 PHE A CA 1
ATOM 622 C C . PHE A 1 82 ? -4.414 0.801 6.905 1.00 46.97 82 PHE A C 1
ATOM 624 O O . PHE A 1 82 ? -4.263 1.589 5.975 1.00 46.97 82 PHE A O 1
ATOM 631 N N . CYS A 1 83 ? -3.715 -0.334 7.002 1.00 45.16 83 CYS A N 1
ATOM 632 C CA . CYS A 1 83 ? -2.615 -0.771 6.150 1.00 45.16 83 CYS A CA 1
ATOM 633 C C . CYS A 1 83 ? -2.959 -0.698 4.660 1.00 45.16 83 CYS A C 1
ATOM 635 O O . CYS A 1 83 ? -3.555 -1.607 4.087 1.00 45.16 83 CYS A O 1
ATOM 637 N N . CYS A 1 84 ? -2.513 0.371 4.015 1.00 48.19 84 CYS A N 1
ATOM 638 C CA . CYS A 1 84 ? -2.564 0.436 2.572 1.00 48.19 84 CYS A CA 1
ATOM 639 C C . CYS A 1 84 ? -1.620 -0.621 1.999 1.00 48.19 84 CYS A C 1
ATOM 641 O O . CYS A 1 84 ? -0.425 -0.649 2.286 1.00 48.19 84 CYS A O 1
ATOM 643 N N . ILE A 1 85 ? -2.153 -1.493 1.162 1.00 51.25 85 ILE A N 1
ATOM 644 C CA . ILE A 1 85 ? -1.362 -2.193 0.163 1.00 51.25 85 ILE A CA 1
ATOM 645 C C . ILE A 1 85 ? -1.708 -1.482 -1.129 1.00 51.25 85 ILE A C 1
ATOM 647 O O . ILE A 1 85 ? -2.581 -1.924 -1.866 1.00 51.25 85 ILE A O 1
ATOM 651 N N . CYS A 1 86 ? -1.071 -0.329 -1.364 1.00 50.94 86 CYS A N 1
ATOM 652 C CA . CYS A 1 86 ? -1.053 0.217 -2.714 1.00 50.94 86 CYS A CA 1
ATOM 653 C C . CYS A 1 86 ? -0.443 -0.877 -3.583 1.00 50.94 86 CYS A C 1
ATOM 655 O O . CYS A 1 86 ? 0.662 -1.276 -3.278 1.00 50.94 86 CYS A O 1
ATOM 657 N N . SER A 1 87 ? -1.150 -1.456 -4.547 1.00 52.25 87 SER A N 1
ATOM 658 C CA . SER A 1 87 ? -0.519 -2.334 -5.539 1.00 52.25 87 SER A CA 1
ATOM 659 C C . SER A 1 87 ? -0.383 -1.533 -6.805 1.00 52.25 87 SER A C 1
ATOM 661 O O . SER A 1 87 ? -1.263 -1.547 -7.662 1.00 52.25 87 SER A O 1
ATOM 663 N N . THR A 1 88 ? 0.697 -0.766 -6.876 1.00 56.12 88 THR A N 1
ATOM 664 C CA . THR A 1 88 ? 0.942 0.049 -8.050 1.00 56.12 88 THR A CA 1
ATOM 665 C C . THR A 1 88 ? 1.439 -0.850 -9.170 1.00 56.12 88 THR A C 1
ATOM 667 O O . THR A 1 88 ? 2.593 -1.253 -9.096 1.00 56.12 88 THR A O 1
ATOM 670 N N . LYS A 1 89 ? 0.618 -1.162 -10.182 1.00 57.44 89 LYS A N 1
ATOM 671 C CA . LYS A 1 89 ? 1.102 -1.820 -11.408 1.00 57.44 89 LYS A CA 1
ATOM 672 C C . LYS A 1 89 ? 1.561 -0.770 -12.392 1.00 57.44 89 LYS A C 1
ATOM 674 O O . LYS A 1 89 ? 0.774 0.087 -12.806 1.00 57.44 89 LYS A O 1
ATOM 679 N N . ILE A 1 90 ? 2.828 -0.864 -12.765 1.00 62.25 90 ILE A N 1
ATOM 680 C CA . ILE A 1 90 ? 3.441 0.064 -13.695 1.00 62.25 90 ILE A CA 1
ATOM 681 C C . ILE A 1 90 ? 3.908 -0.696 -14.941 1.00 62.25 90 ILE A C 1
ATOM 683 O O . ILE A 1 90 ? 4.824 -1.505 -14.841 1.00 62.25 90 ILE A O 1
ATOM 687 N N . ASN A 1 91 ? 3.280 -0.433 -16.094 1.00 54.38 91 ASN A N 1
ATOM 688 C CA . ASN A 1 91 ? 3.597 -1.105 -17.362 1.00 54.38 91 ASN A CA 1
ATOM 689 C C . ASN A 1 91 ? 4.769 -0.415 -18.079 1.00 54.38 91 ASN A C 1
ATOM 691 O O . ASN A 1 91 ? 4.725 0.798 -18.340 1.00 54.38 91 ASN A O 1
ATOM 695 N N . VAL A 1 92 ? 5.800 -1.197 -18.394 1.00 55.78 92 VAL A N 1
ATOM 696 C CA . VAL A 1 92 ? 6.922 -0.821 -19.271 1.00 55.78 92 VAL A CA 1
ATOM 697 C C . VAL A 1 92 ? 6.434 -0.801 -20.734 1.00 55.78 92 VAL A C 1
ATOM 699 O O . VAL A 1 92 ? 5.421 -1.434 -21.039 1.00 55.78 92 VAL A O 1
ATOM 702 N N . PRO A 1 93 ? 7.032 0.029 -21.613 1.00 52.75 93 PRO A N 1
ATOM 703 C CA . PRO A 1 93 ? 6.653 0.119 -23.017 1.00 52.75 93 PRO A CA 1
ATOM 704 C C . PRO A 1 93 ? 6.648 -1.188 -23.795 1.00 52.75 93 PRO A C 1
ATOM 706 O O . PRO A 1 93 ? 7.591 -1.981 -23.619 1.00 52.75 93 PRO A O 1
#

Radius of gyration: 14.37 Å; chains: 1; bounding box: 38×27×38 Å

Foldseek 3Di:
DKDWDADPQKIWIFDWDPAQPDWDKDKDQAPDDFDDKWWKWWFAPHQPADDDPPDDHRTDIDTADWDDQDPRMTIGTGDRGGTTGTGITTHDD

Sequence (93 aa):
TASASVKDEVVNITLTNANPNKAISVECDLSKNYKSVSGQIVTGKEITDFNDFGKEEKVKMADFDIKKIKKGKLNCRNTCTFCCICSTKINVP

pLDDT: mean 77.26, std 11.62, range [45.16, 91.94]

Secondary structure (DSSP, 8-state):
-EEEEEETTEEEEEE----SS--EEEEEE-SS--SEEE-EEEE-SSTT----TTS--SSEEEE------BTTEEEEEEPSSS-----EEEE--